Protein AF-A0A817SKH9-F1 (afdb_monomer_lite)

Sequence (90 aa):
MTKDRLPALRAAQNGEDSDPDAAYVAINMEDNSRFMSDFFAHIDSLRTNIDKISELVEEVKRLHSTILAAPQADDRTKEELEEKMADIKK

Radius of gyration: 27.73 Å; chains: 1; bounding box: 50×26×75 Å

Structure (mmCIF, N/CA/C/O backbone):
data_AF-A0A817SKH9-F1
#
_entry.id   AF-A0A817SKH9-F1
#
loop_
_atom_site.group_PDB
_atom_site.id
_atom_site.type_symbol
_atom_site.label_atom_id
_atom_site.label_alt_id
_atom_site.label_comp_id
_atom_site.label_asym_id
_atom_site.label_entity_id
_atom_site.label_seq_id
_atom_site.pdbx_PDB_ins_code
_atom_site.Cartn_x
_atom_site.Cartn_y
_atom_site.Cartn_z
_atom_site.occupancy
_atom_site.B_iso_or_equiv
_atom_site.auth_seq_id
_atom_site.auth_comp_id
_atom_site.auth_asym_id
_atom_site.auth_atom_id
_atom_site.pdbx_PDB_model_num
ATOM 1 N N . MET A 1 1 ? 1.853 19.459 -31.107 1.00 49.78 1 MET A N 1
ATOM 2 C CA . MET A 1 1 ? 1.972 18.204 -31.879 1.00 49.78 1 MET A CA 1
ATOM 3 C C . MET A 1 1 ? 3.363 18.145 -32.478 1.00 49.78 1 MET A C 1
ATOM 5 O O . MET A 1 1 ? 3.661 18.906 -33.390 1.00 49.78 1 MET A O 1
ATOM 9 N N . THR A 1 2 ? 4.242 17.319 -31.923 1.00 62.22 2 THR A N 1
ATOM 10 C CA . THR A 1 2 ? 5.519 16.986 -32.561 1.00 62.22 2 THR A CA 1
ATOM 11 C C . THR A 1 2 ? 5.211 16.200 -33.837 1.00 62.22 2 THR A C 1
ATOM 13 O O . THR A 1 2 ? 4.457 15.232 -33.799 1.00 62.22 2 THR A O 1
ATOM 16 N N . LYS A 1 3 ? 5.704 16.667 -34.992 1.00 78.12 3 LYS A N 1
ATOM 17 C CA . LYS A 1 3 ? 5.534 15.967 -36.275 1.00 78.12 3 LYS A CA 1
ATOM 18 C C . LYS A 1 3 ? 6.170 14.582 -36.169 1.00 78.12 3 LYS A C 1
ATOM 20 O O . LYS A 1 3 ? 7.354 14.491 -35.853 1.00 78.12 3 LYS A O 1
ATOM 25 N N . ASP A 1 4 ? 5.392 13.543 -36.450 1.00 80.56 4 ASP A N 1
ATOM 26 C CA . ASP A 1 4 ? 5.891 12.175 -36.534 1.00 80.56 4 ASP A CA 1
ATOM 27 C C . ASP A 1 4 ? 6.881 12.058 -37.706 1.00 80.56 4 ASP A C 1
ATOM 29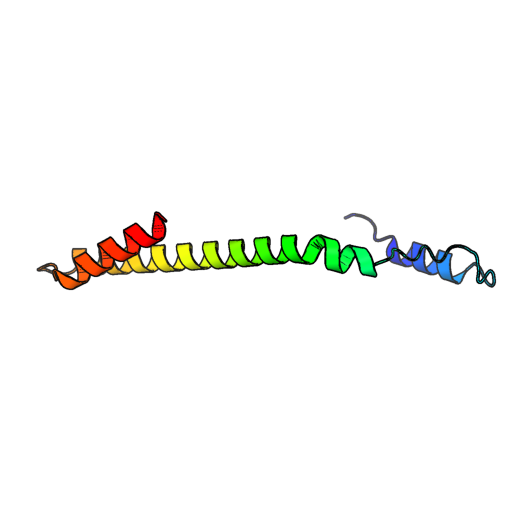 O O . ASP A 1 4 ? 6.532 12.295 -38.865 1.00 80.56 4 ASP A O 1
ATOM 33 N N . ARG A 1 5 ? 8.148 11.765 -37.391 1.00 81.62 5 ARG A N 1
ATOM 34 C CA . ARG A 1 5 ? 9.238 11.602 -38.370 1.00 81.62 5 ARG A CA 1
ATOM 35 C C . ARG A 1 5 ? 9.535 10.134 -38.677 1.00 81.62 5 ARG A C 1
ATOM 37 O O . ARG A 1 5 ? 10.401 9.873 -39.512 1.00 81.62 5 ARG A O 1
ATOM 44 N N . LEU A 1 6 ? 8.825 9.191 -38.053 1.00 80.88 6 LEU A N 1
ATOM 45 C CA . LEU A 1 6 ? 8.992 7.757 -38.285 1.00 80.88 6 LEU A CA 1
ATOM 46 C C . LEU A 1 6 ? 8.789 7.378 -39.765 1.00 80.88 6 LEU A C 1
ATOM 48 O O . LEU A 1 6 ? 9.621 6.643 -40.297 1.00 80.88 6 LEU A O 1
ATOM 52 N N . PRO A 1 7 ? 7.782 7.923 -40.483 1.00 79.62 7 PRO A N 1
ATOM 53 C CA . PRO A 1 7 ? 7.591 7.618 -41.902 1.00 79.62 7 PRO A CA 1
ATOM 54 C C . PRO A 1 7 ? 8.745 8.118 -42.779 1.00 79.62 7 PRO A C 1
ATOM 56 O O . PRO A 1 7 ? 9.148 7.439 -43.718 1.00 79.62 7 PRO A O 1
ATOM 59 N N . ALA A 1 8 ? 9.313 9.285 -42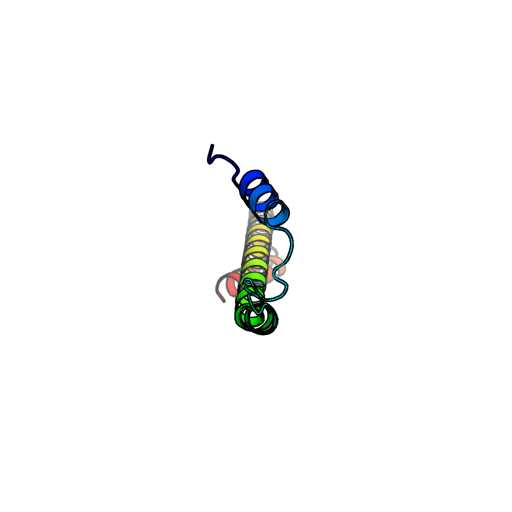.452 1.00 79.25 8 ALA A N 1
ATOM 60 C CA . ALA A 1 8 ? 10.435 9.863 -43.190 1.00 79.25 8 ALA A CA 1
ATOM 61 C C . ALA A 1 8 ? 11.730 9.056 -42.996 1.00 79.25 8 ALA A C 1
ATOM 63 O O . ALA A 1 8 ? 12.479 8.867 -43.948 1.00 79.25 8 ALA A O 1
ATOM 64 N N . LEU A 1 9 ? 11.965 8.542 -41.784 1.00 73.62 9 LEU A N 1
ATOM 65 C CA . LEU A 1 9 ? 13.093 7.652 -41.491 1.00 73.62 9 LEU A CA 1
ATOM 66 C C . LEU A 1 9 ? 12.965 6.310 -42.225 1.00 73.62 9 LEU A C 1
ATOM 68 O O . LEU A 1 9 ? 13.940 5.835 -42.796 1.00 73.62 9 LEU A O 1
ATOM 72 N N . ARG A 1 10 ? 11.758 5.727 -42.268 1.00 75.44 10 ARG A N 1
ATOM 73 C CA . ARG A 1 10 ? 11.485 4.488 -43.021 1.00 75.44 10 ARG A CA 1
ATOM 74 C C . ARG A 1 10 ? 11.662 4.670 -44.528 1.00 75.44 10 ARG A C 1
ATOM 76 O O . ARG A 1 10 ? 12.198 3.789 -45.186 1.00 75.44 10 ARG A O 1
ATOM 83 N N . ALA A 1 11 ? 11.231 5.808 -45.067 1.00 75.50 11 ALA A N 1
ATOM 84 C CA . ALA A 1 11 ? 11.409 6.124 -46.480 1.00 75.50 11 ALA A CA 1
ATOM 85 C C . ALA A 1 11 ? 12.890 6.315 -46.849 1.00 75.50 11 ALA A C 1
ATOM 87 O O . ALA A 1 11 ? 13.306 5.843 -47.900 1.00 75.50 11 ALA A O 1
ATOM 88 N N . ALA A 1 12 ? 13.682 6.954 -45.980 1.00 70.88 12 ALA A N 1
ATOM 89 C CA . ALA A 1 12 ? 15.127 7.087 -46.171 1.00 70.88 12 ALA A CA 1
ATOM 90 C C . ALA A 1 12 ? 15.843 5.726 -46.111 1.00 70.88 12 ALA A C 1
ATOM 92 O O . ALA A 1 12 ? 16.671 5.447 -46.967 1.00 70.88 12 ALA A O 1
ATOM 93 N N . GLN A 1 13 ? 15.457 4.852 -45.172 1.00 65.88 13 GLN A N 1
ATOM 94 C CA . GLN A 1 13 ? 16.013 3.499 -45.035 1.00 65.88 13 GLN A CA 1
ATOM 95 C C . GLN A 1 13 ? 15.749 2.609 -46.261 1.00 65.88 13 GLN A C 1
ATOM 97 O O . GLN A 1 13 ? 16.570 1.766 -46.595 1.00 65.88 13 GLN A O 1
ATOM 102 N N . ASN A 1 14 ? 14.605 2.786 -46.925 1.00 61.22 14 ASN A N 1
ATOM 103 C CA . ASN A 1 14 ? 14.209 1.966 -48.073 1.00 61.22 14 ASN A CA 1
ATOM 104 C C . ASN A 1 14 ? 14.650 2.554 -49.429 1.00 61.22 14 ASN A C 1
ATOM 106 O O . ASN A 1 14 ? 14.434 1.917 -50.455 1.00 61.22 14 ASN A O 1
ATOM 110 N N . GLY A 1 15 ? 15.173 3.787 -49.453 1.00 57.47 15 GLY A N 1
ATOM 111 C CA . GLY A 1 15 ? 15.579 4.495 -50.674 1.00 57.47 15 GLY A CA 1
ATOM 112 C C . GLY A 1 15 ? 17.052 4.316 -51.059 1.00 57.47 15 GLY A C 1
ATOM 113 O O . GLY A 1 15 ? 17.426 4.672 -52.175 1.00 57.47 15 GLY A O 1
ATOM 114 N N . GLU A 1 16 ? 17.873 3.766 -50.163 1.00 53.31 16 GLU A N 1
ATOM 115 C CA . GLU A 1 16 ? 19.266 3.392 -50.417 1.00 53.31 16 GLU A CA 1
ATOM 116 C C . GLU A 1 16 ? 19.338 1.873 -50.604 1.00 53.31 16 GLU A C 1
ATOM 118 O O . GLU A 1 16 ? 19.478 1.107 -49.653 1.00 53.31 16 GLU A O 1
ATOM 123 N N . ASP A 1 17 ? 19.186 1.420 -51.847 1.00 52.88 17 ASP A N 1
ATOM 124 C CA . ASP A 1 17 ? 19.470 0.033 -52.193 1.00 52.88 17 ASP A CA 1
ATOM 125 C C . ASP A 1 17 ? 20.986 -0.222 -52.082 1.00 52.88 17 ASP A C 1
ATOM 127 O O . ASP A 1 17 ? 21.790 0.433 -52.746 1.00 52.88 17 ASP A O 1
ATOM 131 N N . SER A 1 18 ? 21.333 -1.273 -51.335 1.00 51.88 18 SER A N 1
ATOM 132 C CA . SER A 1 18 ? 22.543 -2.096 -51.504 1.00 51.88 18 SER A CA 1
ATOM 133 C C . SER A 1 18 ? 23.886 -1.594 -50.952 1.00 51.88 18 SER A C 1
ATOM 135 O O . SER A 1 18 ? 24.891 -1.630 -51.660 1.00 51.88 18 SER A O 1
ATOM 137 N N . ASP A 1 19 ? 23.966 -1.301 -49.655 1.00 51.62 19 ASP A N 1
ATOM 138 C CA . ASP A 1 19 ? 25.195 -1.608 -48.913 1.00 51.62 19 ASP A CA 1
ATOM 139 C C . ASP A 1 19 ? 24.849 -2.448 -47.668 1.00 51.62 19 ASP A C 1
ATOM 141 O O . ASP A 1 19 ? 24.305 -1.916 -46.698 1.00 51.62 19 ASP A O 1
ATOM 145 N N . PRO A 1 20 ? 25.097 -3.773 -47.681 1.00 52.75 20 PRO A N 1
ATOM 146 C CA . PRO A 1 20 ? 24.843 -4.634 -46.527 1.00 52.75 20 PRO A CA 1
ATOM 147 C C . PRO A 1 20 ? 25.718 -4.288 -45.307 1.00 52.75 20 PRO A C 1
ATOM 149 O O . PRO A 1 20 ? 25.472 -4.843 -44.237 1.00 52.75 20 PRO A O 1
ATOM 152 N N . ASP A 1 21 ? 26.693 -3.379 -45.452 1.00 51.06 21 ASP A N 1
ATOM 153 C CA . ASP A 1 21 ? 27.585 -2.900 -44.390 1.00 51.06 21 ASP A CA 1
ATOM 154 C C . ASP A 1 21 ? 27.325 -1.426 -43.993 1.00 51.06 21 ASP A C 1
ATOM 156 O O . ASP A 1 21 ? 27.907 -0.921 -43.027 1.00 51.06 21 ASP A O 1
ATOM 160 N N . ALA A 1 22 ? 26.400 -0.721 -44.665 1.00 55.69 22 ALA A N 1
ATOM 161 C CA . ALA A 1 22 ? 26.013 0.644 -44.303 1.00 55.69 22 ALA A CA 1
ATOM 162 C C . ALA A 1 22 ? 25.066 0.646 -43.097 1.00 55.69 22 ALA A C 1
ATOM 164 O O . ALA A 1 22 ? 23.849 0.788 -43.190 1.00 55.69 22 ALA A O 1
ATOM 165 N N . ALA A 1 23 ? 25.684 0.514 -41.927 1.00 54.22 23 ALA A N 1
ATOM 166 C CA . ALA A 1 23 ? 25.142 0.919 -40.643 1.00 54.22 23 ALA A CA 1
ATOM 167 C C . ALA A 1 23 ? 23.773 0.302 -40.305 1.00 54.22 23 ALA A C 1
ATOM 169 O O . ALA A 1 23 ? 22.816 0.996 -39.947 1.00 54.22 23 ALA A O 1
ATOM 170 N N . TYR A 1 24 ? 23.743 -1.029 -40.201 1.00 49.25 24 TYR A N 1
ATOM 171 C CA . TYR A 1 24 ? 23.083 -1.604 -39.032 1.00 49.25 24 TYR A CA 1
ATOM 172 C C . TYR A 1 24 ? 23.771 -1.000 -37.797 1.00 49.25 24 TYR A C 1
ATOM 174 O O . TYR A 1 24 ? 24.725 -1.551 -37.252 1.00 49.25 24 TYR A O 1
ATOM 182 N N . VAL A 1 25 ? 23.297 0.160 -37.334 1.00 55.75 25 VAL A N 1
ATOM 183 C CA . VAL A 1 25 ? 23.477 0.550 -35.938 1.00 55.75 25 VAL A CA 1
ATOM 184 C C . VAL A 1 25 ? 22.609 -0.429 -35.167 1.00 55.75 25 VAL A C 1
ATOM 186 O O . VAL A 1 25 ? 21.466 -0.146 -34.809 1.00 55.75 25 VAL A O 1
ATOM 189 N N . ALA A 1 26 ? 23.133 -1.640 -34.992 1.00 49.03 26 ALA A N 1
ATOM 190 C CA . ALA A 1 26 ? 22.644 -2.574 -34.014 1.00 49.03 26 ALA A CA 1
ATOM 191 C C . ALA A 1 26 ? 22.838 -1.868 -32.674 1.00 49.03 26 ALA A C 1
ATOM 193 O O . ALA A 1 26 ? 23.910 -1.894 -32.074 1.00 49.03 26 ALA A O 1
ATOM 194 N N . ILE A 1 27 ? 21.801 -1.155 -32.234 1.00 54.31 27 ILE A N 1
ATOM 195 C CA . ILE A 1 27 ? 21.649 -0.822 -30.828 1.00 54.31 27 ILE A CA 1
ATOM 196 C C . ILE A 1 27 ? 21.627 -2.187 -30.162 1.00 54.31 27 ILE A C 1
ATOM 198 O O . ILE A 1 27 ? 20.644 -2.916 -30.301 1.00 54.31 27 ILE A O 1
ATOM 202 N N . ASN A 1 28 ? 22.750 -2.570 -29.556 1.00 55.44 28 ASN A N 1
ATOM 203 C CA . ASN A 1 28 ? 22.912 -3.870 -28.938 1.00 55.44 28 ASN A CA 1
ATOM 204 C C . ASN A 1 28 ? 21.933 -3.947 -27.757 1.00 55.44 28 ASN A C 1
ATOM 206 O O . ASN A 1 28 ? 22.228 -3.509 -26.645 1.00 55.44 28 ASN A O 1
ATOM 210 N N . MET A 1 29 ? 20.701 -4.390 -28.026 1.00 54.97 29 MET A N 1
ATOM 211 C CA . MET A 1 29 ? 19.641 -4.471 -27.021 1.00 54.97 29 MET A CA 1
ATOM 212 C C . MET A 1 29 ? 19.929 -5.567 -25.992 1.00 54.97 29 MET A C 1
ATOM 214 O O . MET A 1 29 ? 19.314 -5.560 -24.926 1.00 54.97 29 MET A O 1
ATOM 218 N N . GLU A 1 30 ? 20.871 -6.470 -26.284 1.00 55.31 30 GLU A N 1
ATOM 219 C CA . GLU A 1 30 ? 21.287 -7.550 -25.386 1.00 55.31 30 GLU A CA 1
ATOM 220 C C . GLU A 1 30 ? 21.832 -7.010 -24.056 1.00 55.31 30 GLU A C 1
ATOM 222 O O . GLU A 1 30 ? 21.470 -7.527 -22.997 1.00 55.31 30 GLU A O 1
ATOM 227 N N . ASP A 1 31 ? 22.589 -5.907 -24.081 1.00 55.53 31 ASP A N 1
ATOM 228 C CA . ASP A 1 31 ? 23.083 -5.263 -22.858 1.00 55.53 31 ASP A CA 1
ATOM 229 C C . ASP A 1 31 ? 22.040 -4.335 -22.223 1.00 55.53 31 ASP A C 1
ATOM 231 O O . ASP A 1 31 ? 21.987 -4.208 -21.002 1.00 55.53 31 ASP A O 1
ATOM 235 N N . ASN A 1 32 ? 21.155 -3.716 -23.012 1.00 53.56 32 ASN A N 1
ATOM 236 C CA . ASN A 1 32 ? 20.182 -2.745 -22.494 1.00 53.56 32 ASN A CA 1
ATOM 237 C C . ASN A 1 32 ? 19.007 -3.415 -21.751 1.00 53.56 32 ASN A C 1
ATOM 239 O O . ASN A 1 32 ? 18.564 -2.922 -20.712 1.00 53.56 32 ASN A O 1
ATOM 243 N N . SER A 1 33 ? 18.548 -4.581 -22.228 1.00 56.34 33 SER A N 1
ATOM 244 C CA . SER A 1 33 ? 17.480 -5.350 -21.569 1.00 56.34 33 SER A CA 1
ATOM 245 C C . SER A 1 33 ? 17.901 -5.885 -20.197 1.00 56.34 33 SER A C 1
ATOM 247 O O . SER A 1 33 ? 17.053 -6.030 -19.318 1.00 56.34 33 SER A O 1
ATOM 249 N N . ARG A 1 34 ? 19.194 -6.181 -20.009 1.00 61.72 34 ARG A N 1
ATOM 250 C CA . ARG A 1 34 ? 19.773 -6.567 -18.714 1.00 61.72 34 ARG A CA 1
ATOM 251 C C . AR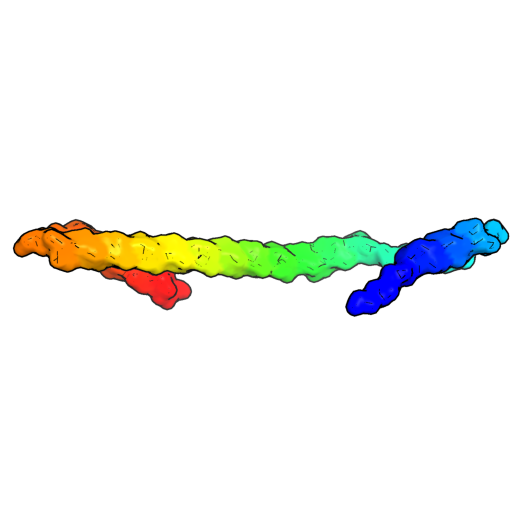G A 1 34 ? 20.155 -5.362 -17.860 1.00 61.72 34 ARG A C 1
ATOM 253 O O . ARG A 1 34 ? 20.023 -5.426 -16.647 1.00 61.72 34 ARG A O 1
ATOM 260 N N . PHE A 1 35 ? 20.592 -4.260 -18.470 1.00 69.19 35 PHE A N 1
ATOM 261 C CA . PHE A 1 35 ? 21.018 -3.062 -17.743 1.00 69.19 35 PHE A CA 1
ATOM 262 C C . PHE A 1 35 ? 19.891 -2.441 -16.905 1.00 69.19 35 PHE A C 1
ATOM 264 O O . PHE A 1 35 ? 20.141 -1.925 -15.820 1.00 69.19 35 PHE A O 1
ATOM 271 N N . MET A 1 36 ? 18.645 -2.520 -17.385 1.00 79.38 36 MET A N 1
ATOM 272 C CA . MET A 1 36 ? 17.496 -1.886 -16.730 1.00 79.38 36 MET A CA 1
ATOM 273 C C . MET A 1 36 ? 16.551 -2.861 -16.021 1.00 79.38 36 MET A C 1
ATOM 275 O O . MET A 1 36 ? 15.575 -2.407 -15.425 1.00 79.38 36 MET A O 1
ATOM 279 N N . SER A 1 37 ? 16.807 -4.175 -16.048 1.00 82.25 37 SER A N 1
ATOM 280 C CA . SER A 1 37 ? 15.908 -5.158 -15.423 1.00 82.25 37 SER A CA 1
ATOM 281 C C . SER A 1 37 ? 15.726 -4.892 -13.931 1.00 82.25 37 SER A C 1
ATOM 283 O O . SER A 1 37 ? 14.600 -4.851 -13.442 1.00 82.25 37 SER A O 1
ATOM 285 N N . ASP A 1 38 ? 16.823 -4.624 -13.226 1.00 84.81 38 ASP A N 1
ATOM 286 C CA . ASP A 1 38 ? 16.816 -4.412 -11.776 1.00 84.81 38 ASP A CA 1
ATOM 287 C C . ASP A 1 38 ? 16.199 -3.058 -11.412 1.00 84.81 38 ASP A C 1
ATOM 289 O O . ASP A 1 38 ? 15.529 -2.921 -10.388 1.00 84.81 38 ASP A O 1
ATOM 293 N N . PHE A 1 39 ? 16.380 -2.059 -12.281 1.00 86.94 39 PHE A N 1
ATOM 294 C CA . PHE A 1 39 ? 15.751 -0.751 -12.141 1.00 86.94 39 PHE A CA 1
ATOM 295 C C . PHE A 1 39 ? 14.229 -0.855 -12.276 1.00 86.94 39 PHE A C 1
ATOM 297 O O . PHE A 1 39 ? 13.500 -0.355 -11.420 1.00 86.94 39 PHE A O 1
ATOM 304 N N . PHE A 1 40 ? 13.736 -1.538 -13.312 1.00 87.50 40 PHE A N 1
ATOM 305 C CA . PHE A 1 40 ? 12.299 -1.728 -13.499 1.00 87.50 40 PHE A CA 1
ATOM 306 C C . PHE A 1 40 ? 11.691 -2.630 -12.423 1.00 87.50 40 PHE A C 1
ATOM 308 O O . PHE A 1 40 ? 10.624 -2.302 -11.913 1.00 87.50 40 PHE A O 1
ATOM 315 N N . ALA A 1 41 ? 12.398 -3.675 -11.984 1.00 89.44 41 ALA A N 1
ATOM 316 C CA . ALA A 1 41 ? 11.969 -4.492 -10.851 1.00 89.44 41 ALA A CA 1
ATOM 317 C C . ALA A 1 41 ? 11.819 -3.659 -9.563 1.00 89.44 41 ALA A C 1
ATOM 319 O O . ALA A 1 41 ? 10.847 -3.823 -8.825 1.00 89.44 41 ALA A O 1
ATOM 320 N N . HIS A 1 42 ? 12.735 -2.716 -9.311 1.00 88.69 42 HIS A N 1
ATOM 321 C CA . HIS A 1 42 ? 12.605 -1.773 -8.197 1.00 88.69 42 HIS A CA 1
ATOM 322 C C . HIS A 1 42 ? 11.398 -0.843 -8.347 1.00 88.69 42 HIS A C 1
ATOM 324 O O . HIS A 1 42 ? 10.684 -0.614 -7.373 1.00 88.69 42 HIS A O 1
ATOM 330 N N . ILE A 1 43 ? 11.157 -0.309 -9.547 1.00 92.94 43 ILE A N 1
ATOM 331 C CA . ILE A 1 43 ? 10.006 0.564 -9.817 1.00 92.94 43 ILE A CA 1
ATOM 332 C C . ILE A 1 43 ? 8.685 -0.185 -9.628 1.00 92.94 43 ILE A C 1
ATOM 334 O O . ILE A 1 43 ? 7.759 0.363 -9.032 1.00 92.94 43 ILE A O 1
ATOM 338 N N . ASP A 1 44 ? 8.594 -1.429 -10.086 1.00 92.38 44 ASP A N 1
ATOM 339 C CA . ASP A 1 44 ? 7.383 -2.236 -9.931 1.00 92.38 44 ASP A CA 1
ATOM 340 C C . ASP A 1 44 ? 7.152 -2.644 -8.470 1.00 92.38 44 ASP A C 1
ATOM 342 O O . ASP A 1 44 ? 6.020 -2.589 -7.984 1.00 92.38 44 ASP A O 1
ATOM 346 N N . SER A 1 45 ? 8.220 -2.945 -7.725 1.00 92.44 45 SER A N 1
ATOM 347 C CA . SER A 1 45 ? 8.151 -3.124 -6.270 1.00 92.44 45 SER A CA 1
ATOM 348 C C . SER A 1 45 ? 7.652 -1.853 -5.572 1.00 92.44 45 SER A C 1
ATOM 350 O O . SER A 1 45 ? 6.744 -1.909 -4.743 1.00 92.44 45 SER A O 1
ATOM 352 N N . LEU A 1 46 ? 8.169 -0.681 -5.959 1.00 93.62 46 LEU A N 1
ATOM 353 C CA . LEU A 1 46 ? 7.740 0.601 -5.400 1.00 93.62 46 LEU A CA 1
ATOM 354 C C . LEU A 1 46 ? 6.260 0.884 -5.689 1.00 93.62 46 LEU A C 1
ATOM 356 O O . LEU A 1 46 ? 5.540 1.301 -4.786 1.00 93.62 46 LEU A O 1
ATOM 360 N N . ARG A 1 47 ? 5.792 0.628 -6.916 1.00 94.44 47 ARG A N 1
ATOM 361 C CA . ARG A 1 47 ? 4.370 0.752 -7.282 1.00 94.44 47 ARG A CA 1
ATOM 362 C C . ARG A 1 47 ? 3.492 -0.162 -6.436 1.00 94.44 47 ARG A C 1
ATOM 364 O O . ARG A 1 47 ? 2.537 0.312 -5.836 1.00 94.44 47 ARG A O 1
ATOM 371 N N . THR A 1 48 ? 3.884 -1.427 -6.307 1.00 94.19 48 THR A N 1
ATOM 372 C CA . THR A 1 48 ? 3.168 -2.407 -5.478 1.00 94.19 48 THR A CA 1
ATOM 373 C C . THR A 1 48 ? 3.092 -1.956 -4.015 1.00 94.19 48 THR A C 1
ATOM 375 O O . THR A 1 48 ? 2.052 -2.084 -3.373 1.00 94.19 48 THR A O 1
ATOM 378 N N . ASN A 1 49 ? 4.173 -1.381 -3.479 1.00 92.81 49 ASN A N 1
ATOM 379 C CA . ASN A 1 49 ? 4.186 -0.850 -2.115 1.00 92.81 49 ASN A CA 1
ATOM 380 C C . ASN A 1 49 ? 3.263 0.368 -1.955 1.00 92.81 49 ASN A C 1
ATOM 382 O O . ASN A 1 49 ? 2.584 0.478 -0.938 1.00 92.81 49 ASN A O 1
ATOM 386 N N . ILE A 1 50 ? 3.206 1.261 -2.949 1.00 93.69 50 ILE A N 1
ATOM 387 C CA . ILE A 1 50 ? 2.276 2.401 -2.951 1.00 93.69 50 ILE A CA 1
ATOM 388 C C . ILE A 1 50 ? 0.826 1.908 -2.936 1.00 93.69 50 ILE A C 1
ATOM 390 O O . ILE A 1 50 ? 0.038 2.383 -2.116 1.00 93.69 50 ILE A O 1
ATOM 394 N N . ASP A 1 51 ? 0.492 0.937 -3.787 1.00 93.94 51 ASP A N 1
ATOM 395 C CA . ASP A 1 51 ? -0.851 0.355 -3.842 1.00 93.94 51 ASP A CA 1
ATOM 396 C C . ASP A 1 51 ? -1.225 -0.277 -2.494 1.00 93.94 51 ASP A C 1
ATOM 398 O O . ASP A 1 51 ? -2.290 0.007 -1.942 1.00 93.94 51 ASP A O 1
ATOM 402 N N . LYS A 1 52 ? -0.297 -1.027 -1.887 1.00 93.38 52 LYS A N 1
ATOM 403 C CA . LYS A 1 52 ? -0.480 -1.621 -0.557 1.00 93.38 52 LYS A CA 1
ATOM 404 C C . LYS A 1 52 ? -0.722 -0.570 0.532 1.00 93.38 52 LYS A C 1
ATOM 406 O O . LYS A 1 52 ? -1.608 -0.747 1.365 1.00 93.38 52 LYS A O 1
ATOM 411 N N . ILE A 1 53 ? 0.044 0.523 0.550 1.00 91.69 53 ILE A N 1
ATOM 412 C CA . ILE A 1 53 ? -0.167 1.615 1.516 1.00 91.69 53 ILE A CA 1
ATOM 413 C C . ILE A 1 53 ? -1.545 2.247 1.302 1.00 91.69 53 ILE A C 1
ATOM 415 O O . ILE A 1 53 ? -2.249 2.519 2.274 1.00 91.69 53 ILE A O 1
ATOM 419 N N . SER A 1 54 ? -1.955 2.452 0.048 1.00 91.94 54 SER A N 1
ATOM 420 C CA . SER A 1 54 ? -3.277 2.996 -0.271 1.00 91.94 54 SER A CA 1
ATOM 421 C C . SER A 1 54 ? -4.402 2.101 0.258 1.00 91.94 54 SER A C 1
ATOM 423 O O . SER A 1 54 ? -5.347 2.607 0.863 1.00 91.94 54 SER A O 1
ATOM 425 N N . GLU A 1 55 ? -4.295 0.782 0.089 1.00 92.62 55 GLU A N 1
ATOM 426 C CA . GLU A 1 55 ? -5.261 -0.178 0.638 1.00 92.62 55 GLU A CA 1
ATOM 427 C C . GLU A 1 55 ? -5.312 -0.136 2.170 1.00 92.62 55 GLU A C 1
ATOM 429 O O . GLU A 1 55 ? -6.397 -0.038 2.748 1.00 92.62 55 GLU A O 1
ATOM 434 N N . LEU A 1 56 ? -4.150 -0.138 2.835 1.00 88.06 56 LEU A N 1
ATOM 435 C CA . LEU A 1 56 ? -4.070 -0.048 4.297 1.00 88.06 56 LEU A CA 1
ATOM 436 C C . LEU A 1 56 ? -4.710 1.245 4.824 1.00 88.06 56 LEU A C 1
ATOM 438 O O . LEU A 1 56 ? -5.414 1.220 5.832 1.00 88.06 56 LEU A O 1
ATOM 442 N N . VAL A 1 57 ? -4.511 2.376 4.139 1.00 91.75 57 VAL A N 1
ATOM 443 C CA . VAL A 1 57 ? -5.124 3.663 4.507 1.00 91.75 57 VAL A CA 1
ATOM 444 C C .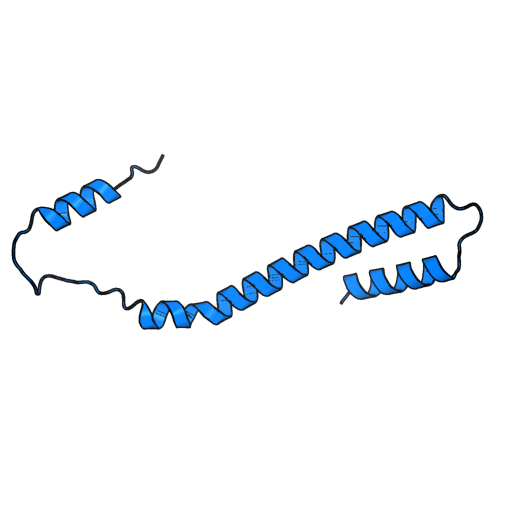 VAL A 1 57 ? -6.649 3.614 4.392 1.00 91.75 57 VAL A C 1
ATOM 446 O O . VAL A 1 57 ? -7.343 4.114 5.281 1.00 91.75 57 VAL A O 1
ATOM 449 N N . GLU A 1 58 ? -7.194 3.015 3.333 1.00 91.06 58 GLU A N 1
ATOM 450 C CA . GLU A 1 58 ? -8.646 2.845 3.190 1.00 91.06 58 GLU A CA 1
ATOM 451 C C . GLU A 1 58 ? -9.222 1.901 4.257 1.00 91.06 58 GLU A C 1
ATOM 453 O O . GLU A 1 58 ? -10.277 2.176 4.839 1.00 91.06 58 GLU A O 1
ATOM 458 N N . GLU A 1 59 ? -8.503 0.831 4.597 1.00 87.38 59 GLU A N 1
ATOM 459 C CA . GLU A 1 59 ? -8.894 -0.086 5.668 1.00 87.38 59 GLU A CA 1
ATOM 460 C C . GLU A 1 59 ? -8.913 0.607 7.040 1.00 87.38 59 GLU A C 1
ATOM 462 O O . GLU A 1 59 ? -9.889 0.473 7.786 1.00 87.38 59 GLU A O 1
ATOM 467 N N . VAL A 1 60 ? -7.900 1.429 7.338 1.00 89.38 60 VAL A N 1
ATOM 468 C CA . VAL A 1 60 ? -7.844 2.265 8.548 1.00 89.38 60 VAL A CA 1
ATOM 469 C C . VAL A 1 60 ? -9.037 3.213 8.619 1.00 89.38 60 VAL A C 1
ATOM 471 O O . VAL A 1 60 ? -9.673 3.298 9.670 1.00 89.38 60 VAL A O 1
ATOM 474 N N . LYS A 1 61 ? -9.396 3.891 7.519 1.00 88.88 61 LYS A N 1
ATOM 475 C CA . LYS A 1 61 ? -10.579 4.772 7.477 1.00 88.88 61 LYS A CA 1
ATOM 476 C C . LYS A 1 61 ? -11.865 4.005 7.783 1.00 88.88 61 LYS A C 1
ATOM 478 O O . LYS A 1 61 ? -12.699 4.495 8.546 1.00 88.88 61 LYS A O 1
ATOM 483 N N . ARG A 1 62 ? -12.026 2.799 7.226 1.00 87.38 62 ARG A N 1
ATOM 484 C CA . ARG A 1 62 ? -13.199 1.945 7.467 1.00 87.38 62 ARG A CA 1
ATOM 485 C C . ARG A 1 62 ? -13.284 1.501 8.928 1.00 87.38 62 ARG A C 1
ATOM 487 O O . ARG A 1 62 ? -14.359 1.590 9.525 1.00 87.38 62 ARG A O 1
ATOM 494 N N . LEU A 1 63 ? -12.170 1.050 9.506 1.00 84.44 63 LEU A N 1
ATOM 495 C CA . LEU A 1 63 ? -12.090 0.671 10.919 1.00 84.44 63 LEU A CA 1
ATOM 496 C C . LEU A 1 63 ? -12.387 1.870 11.827 1.00 84.44 63 LEU A C 1
ATOM 498 O O . LEU A 1 63 ? -13.249 1.764 12.696 1.00 84.44 63 LEU A O 1
ATOM 502 N N . HIS A 1 64 ? -11.786 3.035 11.562 1.00 85.88 64 HIS A N 1
ATOM 503 C CA . HIS A 1 64 ? -12.090 4.280 12.279 1.00 85.88 64 HIS A CA 1
ATOM 504 C C . HIS A 1 64 ? -13.577 4.630 12.214 1.00 85.88 64 HIS A C 1
ATOM 506 O O . HIS A 1 64 ? -14.192 4.915 13.238 1.00 85.88 64 HIS A O 1
ATOM 512 N N . SER A 1 65 ? -14.175 4.578 11.021 1.00 87.62 65 SER A N 1
ATOM 51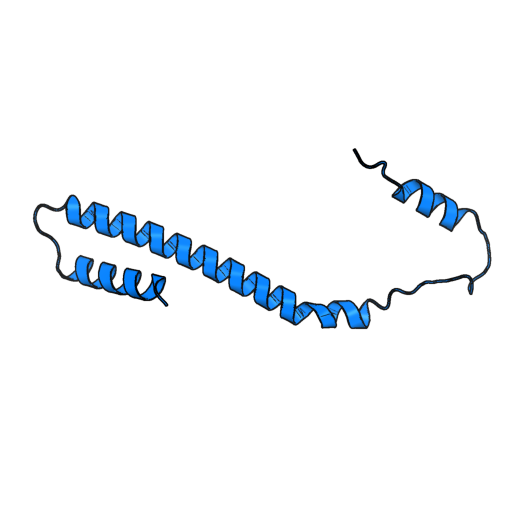3 C CA . SER A 1 65 ? -15.599 4.863 10.858 1.00 87.62 65 SER A CA 1
ATOM 514 C C . SER A 1 65 ? -16.475 3.874 11.628 1.00 87.62 65 SER A C 1
ATOM 516 O O . SER A 1 65 ? -17.491 4.281 12.183 1.00 87.62 65 SER A O 1
ATOM 518 N N . THR A 1 66 ? -16.096 2.595 11.667 1.00 83.50 66 THR A N 1
ATOM 519 C CA . THR A 1 66 ? -16.834 1.542 12.382 1.00 83.50 66 THR A CA 1
ATOM 520 C C . THR A 1 66 ? -16.767 1.752 13.892 1.00 83.50 66 THR A C 1
ATOM 522 O O . THR A 1 66 ? -17.797 1.724 14.558 1.00 83.50 66 THR A O 1
ATOM 525 N N . ILE A 1 67 ? -15.574 2.030 14.425 1.00 81.56 67 ILE A N 1
ATOM 526 C CA . ILE A 1 67 ? -15.354 2.277 15.856 1.00 81.56 67 ILE A CA 1
ATOM 527 C C . ILE A 1 67 ? -16.119 3.522 16.317 1.00 81.56 67 ILE A C 1
ATOM 529 O O . ILE A 1 67 ? -16.760 3.489 17.363 1.00 81.56 67 ILE A O 1
ATOM 533 N N . LEU A 1 68 ? -16.101 4.604 15.530 1.00 83.00 68 LEU A N 1
ATOM 534 C CA . LEU A 1 68 ? -16.821 5.841 15.858 1.00 83.00 68 LEU A CA 1
ATOM 535 C C . LEU A 1 68 ? -18.348 5.702 15.745 1.00 83.00 68 LEU A C 1
ATOM 537 O O . LEU A 1 68 ? -19.074 6.428 16.421 1.00 83.00 68 LEU A O 1
ATOM 541 N N . ALA A 1 69 ? -18.839 4.799 14.892 1.00 84.25 69 ALA A N 1
ATOM 542 C CA . ALA A 1 69 ? -20.269 4.527 14.737 1.00 84.25 69 ALA A CA 1
ATOM 543 C C . ALA A 1 69 ? -20.814 3.542 15.787 1.00 84.25 69 ALA A C 1
ATOM 545 O O . ALA A 1 69 ? -22.029 3.476 15.992 1.00 84.25 69 ALA A O 1
ATOM 546 N N . ALA A 1 70 ? -19.945 2.767 16.440 1.00 80.44 70 ALA A N 1
ATOM 547 C CA . ALA A 1 70 ? -20.346 1.796 17.443 1.00 80.44 70 ALA A CA 1
ATOM 548 C C . ALA A 1 70 ? -20.604 2.476 18.807 1.00 80.44 70 ALA A C 1
ATOM 550 O O . ALA A 1 70 ? -19.783 3.262 19.276 1.00 80.44 70 ALA A O 1
ATOM 551 N N . PRO A 1 71 ? -21.714 2.156 19.501 1.00 74.12 71 PRO A N 1
ATOM 552 C CA . PRO A 1 71 ? -22.019 2.722 20.819 1.00 74.12 71 PRO A CA 1
ATOM 553 C C . PRO A 1 71 ? -21.062 2.246 21.929 1.00 74.12 71 PRO A C 1
ATOM 555 O O . PRO A 1 71 ? -20.999 2.870 22.988 1.00 74.12 71 PRO A O 1
ATOM 558 N N . GLN A 1 72 ? -20.325 1.156 21.699 1.00 70.38 72 GLN A N 1
ATOM 559 C CA . GLN A 1 72 ? -19.188 0.683 22.494 1.00 70.38 72 GLN A CA 1
ATOM 560 C C . GLN A 1 72 ? -18.111 0.194 21.517 1.00 70.38 72 GLN A C 1
ATOM 562 O O . GLN A 1 72 ? -18.431 -0.547 20.587 1.00 70.38 72 GLN A O 1
ATOM 567 N N . ALA A 1 73 ? -16.861 0.615 21.706 1.00 67.44 73 ALA A N 1
ATOM 568 C CA . ALA A 1 73 ? -15.748 0.162 20.878 1.00 67.44 73 ALA A CA 1
ATOM 569 C C . ALA A 1 73 ? -15.369 -1.283 21.247 1.00 67.44 73 ALA A C 1
ATOM 571 O O . ALA A 1 73 ? -15.242 -1.598 22.428 1.00 67.44 73 ALA A O 1
ATOM 572 N N . ASP A 1 74 ? -15.197 -2.147 20.246 1.00 78.94 74 ASP A N 1
ATOM 573 C CA . ASP A 1 74 ? -14.686 -3.509 20.429 1.00 78.94 74 ASP A CA 1
ATOM 574 C C . ASP A 1 74 ? -13.153 -3.462 20.504 1.00 78.94 74 ASP A C 1
ATOM 576 O O . ASP A 1 74 ? -12.505 -3.023 19.548 1.00 78.94 74 ASP A O 1
ATOM 580 N N . ASP A 1 75 ? -12.568 -3.896 21.623 1.00 77.50 75 ASP A N 1
ATOM 581 C CA . ASP A 1 75 ? -11.116 -3.852 21.862 1.00 77.50 75 ASP A CA 1
ATOM 582 C C . ASP A 1 75 ? -10.329 -4.561 20.749 1.00 77.50 75 ASP A C 1
ATOM 584 O O . ASP A 1 75 ? -9.261 -4.099 20.348 1.00 77.50 75 ASP A O 1
ATOM 588 N N . ARG A 1 76 ? -10.912 -5.608 20.152 1.00 79.56 76 ARG A N 1
ATOM 589 C CA . ARG A 1 76 ? -10.323 -6.317 19.013 1.00 79.56 76 ARG A CA 1
ATOM 590 C C . ARG A 1 76 ? -10.200 -5.436 17.766 1.00 79.56 76 ARG A C 1
ATOM 592 O O . ARG A 1 76 ? -9.161 -5.428 17.116 1.00 79.56 76 ARG A O 1
ATOM 599 N N . THR A 1 77 ? -11.228 -4.650 17.445 1.00 77.75 77 THR A N 1
ATOM 600 C CA . THR A 1 77 ? -11.177 -3.721 16.297 1.00 77.75 77 THR A CA 1
ATOM 601 C C . THR A 1 77 ? -10.180 -2.582 16.502 1.00 77.75 77 THR A C 1
ATOM 603 O O . THR A 1 77 ? -9.661 -2.024 15.535 1.00 77.75 77 THR A O 1
ATOM 606 N N . LYS A 1 78 ? -9.887 -2.243 17.761 1.00 79.81 78 LYS A N 1
ATOM 607 C CA . LYS A 1 78 ? -8.890 -1.237 18.121 1.00 79.81 78 LYS A CA 1
ATOM 608 C C . LYS A 1 78 ? -7.462 -1.768 17.969 1.00 79.81 78 LYS A C 1
ATOM 610 O O . LYS A 1 78 ? -6.629 -1.052 17.423 1.00 79.81 78 LYS A O 1
ATOM 615 N N . GLU A 1 79 ? -7.199 -3.010 18.376 1.00 86.12 79 GLU A N 1
ATOM 616 C CA . GLU A 1 79 ? -5.914 -3.678 18.113 1.00 86.12 79 GLU A CA 1
ATOM 617 C C . GLU A 1 79 ? -5.642 -3.803 16.607 1.00 86.12 79 GLU A C 1
ATOM 619 O O . GLU A 1 79 ? -4.566 -3.424 16.146 1.00 86.12 79 GLU A O 1
ATOM 624 N N . GLU A 1 80 ? -6.637 -4.239 15.825 1.00 84.06 80 GLU A N 1
ATOM 625 C CA . GLU A 1 80 ? -6.525 -4.329 14.360 1.00 84.06 80 GLU A CA 1
ATOM 626 C C . GLU A 1 80 ? -6.200 -2.961 13.733 1.00 84.06 80 GLU A C 1
ATOM 628 O O . GLU A 1 80 ? -5.376 -2.853 12.826 1.00 84.06 80 GLU A O 1
ATOM 633 N N . LEU A 1 81 ? -6.800 -1.882 14.239 1.00 84.31 81 LEU A N 1
ATOM 634 C CA . LEU A 1 81 ? -6.503 -0.524 13.791 1.00 84.31 81 LEU A CA 1
ATOM 635 C C . LEU A 1 81 ? -5.061 -0.092 14.127 1.00 84.31 81 LEU A C 1
ATOM 637 O O . LEU A 1 81 ? -4.402 0.529 13.290 1.00 84.31 81 LEU A O 1
ATOM 641 N N . GLU A 1 82 ? -4.569 -0.389 15.331 1.00 85.50 82 GLU A N 1
ATOM 642 C CA . GLU A 1 82 ? -3.200 -0.056 15.748 1.00 85.50 82 GLU A CA 1
ATOM 643 C C . GLU A 1 82 ? -2.147 -0.813 14.925 1.00 85.50 82 GLU A C 1
ATOM 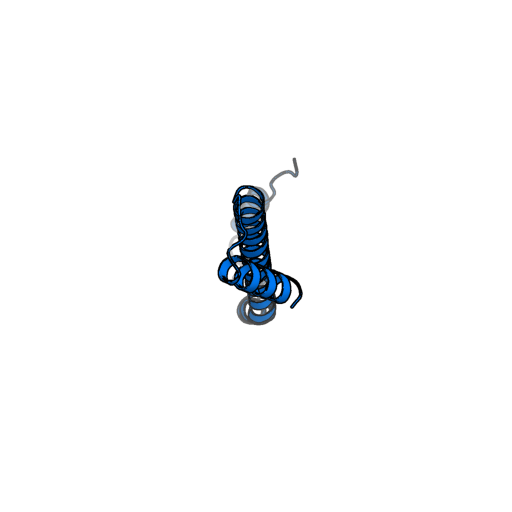645 O O . GLU A 1 82 ? -1.156 -0.209 14.504 1.00 85.50 82 GLU A O 1
ATOM 650 N N . GLU A 1 83 ? -2.391 -2.089 14.610 1.00 87.88 83 GLU A N 1
ATOM 651 C CA . GLU A 1 83 ? -1.536 -2.890 13.725 1.00 87.88 83 GLU A CA 1
ATOM 652 C C . GLU A 1 83 ? -1.458 -2.275 12.320 1.00 87.88 83 GLU A C 1
ATOM 654 O O . GLU A 1 83 ? -0.366 -2.024 11.804 1.00 87.88 83 GLU A O 1
ATOM 659 N N . LYS A 1 84 ? -2.606 -1.927 11.726 1.00 82.56 84 LYS A N 1
ATOM 660 C CA . LYS A 1 84 ? -2.656 -1.320 10.385 1.00 82.56 84 LYS A CA 1
ATOM 661 C C . LYS A 1 84 ? -1.967 0.043 10.339 1.00 82.56 84 LYS A C 1
ATOM 663 O O . LYS A 1 84 ? -1.293 0.358 9.360 1.00 82.56 84 LYS A O 1
ATOM 668 N N . MET A 1 85 ? -2.076 0.849 11.399 1.00 84.50 85 MET A N 1
ATOM 669 C CA . MET A 1 85 ? -1.329 2.108 11.505 1.00 84.50 85 MET A CA 1
ATOM 670 C C . MET A 1 85 ? 0.184 1.885 11.628 1.00 84.50 85 MET A C 1
ATOM 672 O O . MET A 1 85 ? 0.960 2.669 11.077 1.00 84.50 85 MET A O 1
ATOM 676 N N . ALA A 1 86 ? 0.617 0.836 12.332 1.00 86.94 86 ALA A N 1
ATOM 677 C CA . ALA A 1 86 ? 2.029 0.477 12.428 1.00 86.94 86 ALA A CA 1
ATOM 678 C C . ALA A 1 86 ? 2.589 0.003 11.077 1.00 86.94 86 ALA A C 1
ATOM 680 O O . ALA A 1 86 ? 3.699 0.395 10.714 1.00 86.94 86 ALA A O 1
ATOM 681 N N . ASP A 1 87 ? 1.806 -0.762 10.313 1.00 83.81 87 ASP A N 1
ATOM 682 C CA . ASP A 1 87 ? 2.169 -1.230 8.972 1.00 83.81 87 ASP A CA 1
ATOM 683 C C . ASP A 1 87 ? 2.267 -0.095 7.946 1.00 83.81 87 ASP A C 1
ATOM 685 O O . ASP A 1 87 ? 3.139 -0.137 7.086 1.00 83.81 87 ASP A O 1
ATOM 689 N N . ILE A 1 88 ? 1.438 0.951 8.058 1.00 81.19 88 ILE A N 1
ATOM 690 C CA . ILE A 1 88 ? 1.558 2.166 7.227 1.00 81.19 88 ILE A CA 1
ATOM 691 C C . ILE A 1 88 ? 2.835 2.955 7.557 1.00 81.19 88 ILE A C 1
ATOM 693 O O . ILE A 1 88 ? 3.374 3.659 6.706 1.00 81.19 88 ILE A O 1
ATOM 697 N N . LYS A 1 89 ? 3.298 2.894 8.810 1.00 80.19 89 LYS A N 1
ATOM 698 C CA . LYS A 1 89 ? 4.461 3.658 9.282 1.00 80.19 89 LYS A CA 1
ATOM 699 C C . LYS A 1 89 ? 5.801 2.983 8.956 1.00 80.19 89 LYS A C 1
ATOM 701 O O . LYS A 1 89 ? 6.835 3.642 9.075 1.00 80.19 89 LYS A O 1
ATOM 706 N N . LYS A 1 90 ? 5.787 1.692 8.622 1.00 67.81 90 LYS A N 1
ATOM 707 C CA . LYS A 1 90 ? 6.962 0.907 8.221 1.00 67.81 90 LYS A CA 1
ATOM 708 C C . LYS A 1 90 ? 7.358 1.180 6.776 1.00 67.81 90 LYS A C 1
ATOM 710 O O . LYS A 1 90 ? 8.586 1.209 6.543 1.00 67.81 90 LYS A O 1
#

pLDDT: mean 76.33, std 14.31, range [49.03, 94.44]

Foldseek 3Di:
DPDDCVVVVVVVVVVDPDDPPPDPPCPVCVCVVVVCPVVVVVVVVVVVVVVVLVVLVVVLVVLVVVQVPDPHGDVVSVVVNVVSVVVNVD

Secondary structure (DSSP, 8-state):
-----HHHHHHHHHHS---TTS------HHHHHHHTHHHHHHHHHHHHHHHHHHHHHHHHHHHHHHHHHSSS--HHHHHHHHHHHHHHH-